Protein AF-A0A9D7QQY2-F1 (afdb_monomer)

Nearest PDB structures (foldseek):
  7m3j-assembly1_B  TM=5.105E-01  e=2.378E+00  Homo sapiens
  5j34-assembly2_D  TM=5.399E-01  e=4.289E+00  Arabidopsis thaliana
  3rof-assembly1_A  TM=6.057E-01  e=7.738E+00  Staphylococcus aureus
  6te0-assembly1_G  TM=3.287E-01  e=1.604E+00  Euglena gracilis

Mean predicted aligned error: 6.89 Å

Foldseek 3Di:
DPDPVVVVVPDDPPVNVVVVVVVVVVLLVVLVVCQCAQPDDDPHGTSVVVSVPPDQPLVVVVVDPAAEEEEEECAAPPDHVVSLVVNVVVCVVVVHDRYDYYYLYCAYPQRWRDPDPVDIDGCPVVVVVVVVVVVVVD

pLDDT: mean 89.85, std 15.91, range [34.0, 98.38]

Solvent-accessible surface area (backbone atoms only — not comparable to full-atom values): 8262 Å² total; per-residue (Å²): 135,82,62,81,76,65,80,60,77,86,57,78,52,71,68,55,57,51,50,52,51,52,49,51,53,51,53,49,51,56,33,62,73,46,37,78,31,82,84,48,73,54,98,92,38,32,16,30,62,57,44,72,66,62,69,64,66,56,78,58,58,73,72,54,84,60,80,42,82,47,74,46,23,57,52,12,84,89,55,56,44,66,67,61,51,52,44,62,51,50,32,55,76,68,70,53,79,48,66,46,79,48,74,41,73,66,4,23,82,77,31,40,26,69,79,51,103,87,42,74,45,76,42,52,69,59,51,53,52,51,50,56,54,49,62,75,75,110

Secondary structure (DSSP, 8-state):
---TTGGGTTS--HHHHHHHHHHHHHHHHHHHHSTT-SS-EETTEEHHHHHHT-S-THHHHTT--S-EEEEEETT-SSS-HHHHHHHHHHHHHTT---EEEEEETTB-TTSEEEEETTEEEE-HHHHHHHHHHHHHH-

Sequence (138 aa):
MTNLKESYKSKTSSDTTIKENEQFISDFKEVMSNPNSVIDFKYGYTFKRWASFAEPAINNLIKLKIPIFQFHGANDESTPVESAYAIPTEFARLKKVNLTFAIYPNSDHLLIERIDDKKEIEHWNEMVSSFFNWVKLN

Structure (mmCIF, N/CA/C/O backbone):
data_AF-A0A9D7QQY2-F1
#
_entry.id   AF-A0A9D7QQY2-F1
#
loop_
_atom_site.group_PDB
_atom_site.id
_atom_site.type_symbol
_atom_site.label_atom_id
_atom_site.label_alt_id
_atom_site.label_comp_id
_atom_site.label_asym_id
_atom_site.label_entity_id
_atom_site.label_seq_id
_atom_site.pdbx_PDB_ins_code
_atom_site.Cartn_x
_atom_site.Cartn_y
_atom_site.Cartn_z
_atom_site.occupancy
_atom_site.B_iso_or_equiv
_atom_site.auth_seq_id
_atom_site.auth_comp_id
_atom_site.auth_asym_id
_atom_site.auth_atom_id
_atom_site.pdbx_PDB_model_num
ATOM 1 N N . MET A 1 1 ? -5.471 40.092 4.158 1.00 38.19 1 MET A N 1
ATOM 2 C CA . MET A 1 1 ? -5.898 38.993 3.267 1.00 38.19 1 MET A CA 1
ATOM 3 C C . MET A 1 1 ? -4.661 38.462 2.574 1.00 38.19 1 MET A C 1
ATOM 5 O O . MET A 1 1 ? -4.229 39.031 1.582 1.00 38.19 1 MET A O 1
ATOM 9 N N . THR A 1 2 ? -4.027 37.457 3.170 1.00 35.50 2 THR A N 1
ATOM 10 C CA . THR A 1 2 ? -2.837 36.822 2.599 1.00 35.50 2 THR A CA 1
ATOM 11 C C . THR A 1 2 ? -3.261 36.055 1.355 1.00 35.50 2 THR A C 1
ATOM 13 O O . THR A 1 2 ? -4.236 35.305 1.382 1.00 35.50 2 THR A O 1
ATOM 16 N N . ASN A 1 3 ? -2.583 36.323 0.245 1.00 36.31 3 ASN A N 1
ATOM 17 C CA . ASN A 1 3 ? -2.901 35.787 -1.066 1.00 36.31 3 ASN A CA 1
ATOM 18 C C . ASN A 1 3 ? -2.734 34.256 -1.020 1.00 36.31 3 ASN A C 1
ATOM 20 O O . ASN A 1 3 ? -1.616 33.757 -0.929 1.00 36.31 3 ASN A O 1
ATOM 24 N N . LEU A 1 4 ? -3.839 33.503 -1.080 1.00 44.47 4 LEU A N 1
ATOM 25 C CA . LEU A 1 4 ? -3.866 32.027 -1.032 1.00 44.47 4 LEU A CA 1
ATOM 26 C C . LEU A 1 4 ? -3.030 31.355 -2.142 1.00 44.47 4 LEU A C 1
ATOM 28 O O . LEU A 1 4 ? -2.827 30.147 -2.113 1.00 44.47 4 LEU A O 1
ATOM 32 N N . LYS A 1 5 ? -2.532 32.124 -3.118 1.00 41.28 5 LYS A N 1
ATOM 33 C CA . LYS A 1 5 ? -1.622 31.656 -4.171 1.00 41.28 5 LYS A CA 1
ATOM 34 C C . LYS A 1 5 ? -0.149 31.607 -3.749 1.00 41.28 5 LYS A C 1
ATOM 36 O O . LYS A 1 5 ? 0.617 30.889 -4.380 1.00 41.28 5 LYS A O 1
ATOM 41 N N . GLU A 1 6 ? 0.261 32.325 -2.703 1.00 36.22 6 GLU A N 1
ATOM 42 C CA . GLU A 1 6 ? 1.670 32.349 -2.275 1.00 36.22 6 GLU A CA 1
ATOM 43 C C . GLU A 1 6 ? 2.038 31.209 -1.317 1.00 36.22 6 GLU A C 1
ATOM 45 O O . GLU A 1 6 ? 3.205 30.831 -1.266 1.00 36.22 6 GLU A O 1
ATOM 50 N N . SER A 1 7 ? 1.071 30.573 -0.640 1.00 34.00 7 SER A N 1
ATOM 51 C CA . SER A 1 7 ? 1.359 29.443 0.264 1.00 34.00 7 SER A CA 1
ATOM 52 C C . SER A 1 7 ? 1.524 28.089 -0.444 1.00 34.00 7 SER A C 1
ATOM 54 O O . SER A 1 7 ? 1.702 27.075 0.220 1.00 34.00 7 SER A O 1
ATOM 56 N N . TYR A 1 8 ? 1.477 28.049 -1.779 1.00 43.44 8 TYR A N 1
ATOM 57 C CA . TYR A 1 8 ? 1.722 26.837 -2.577 1.00 43.44 8 TYR A CA 1
ATOM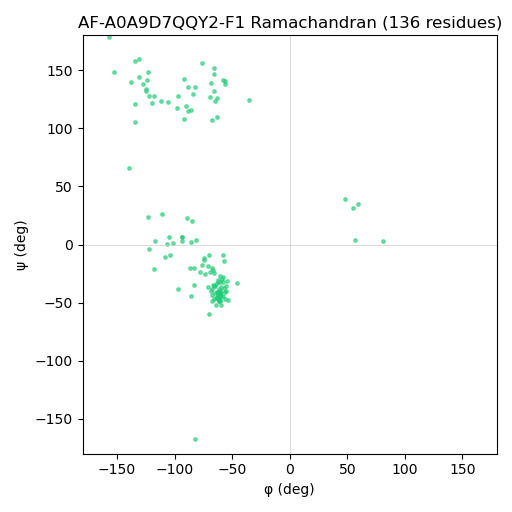 58 C C . TYR A 1 8 ? 3.181 26.701 -3.046 1.00 43.44 8 TYR A C 1
ATOM 60 O O . TYR A 1 8 ? 3.507 25.793 -3.807 1.00 43.44 8 TYR A O 1
ATOM 68 N N . LYS A 1 9 ? 4.075 27.589 -2.595 1.00 36.09 9 LYS A N 1
ATOM 69 C CA . LYS A 1 9 ? 5.473 27.669 -3.045 1.00 36.09 9 LYS A CA 1
ATOM 70 C C . LYS A 1 9 ? 6.463 26.730 -2.334 1.00 36.09 9 LYS A C 1
ATOM 72 O O . LYS A 1 9 ? 7.662 26.963 -2.428 1.00 36.09 9 LYS A O 1
ATOM 77 N N . SER A 1 10 ? 6.000 25.656 -1.689 1.00 46.31 10 SER A N 1
ATOM 78 C CA . SER A 1 10 ? 6.875 24.550 -1.241 1.00 46.31 10 SER A CA 1
ATOM 79 C C . SER A 1 10 ? 6.466 23.179 -1.794 1.00 46.31 10 SER A C 1
ATOM 81 O O . SER A 1 10 ? 6.781 22.150 -1.206 1.00 46.31 10 SER A O 1
ATOM 83 N N . LYS A 1 11 ? 5.752 23.151 -2.922 1.00 49.44 11 LYS A N 1
ATOM 84 C CA . LYS A 1 11 ? 5.455 21.926 -3.667 1.00 49.44 11 LYS A CA 1
ATOM 85 C C . LYS A 1 11 ? 6.464 21.788 -4.798 1.00 49.44 11 LYS A C 1
ATOM 87 O O . LYS A 1 11 ? 6.612 22.718 -5.592 1.00 49.44 11 LYS A O 1
ATOM 92 N N . THR A 1 12 ? 7.124 20.639 -4.894 1.00 54.31 12 THR A N 1
ATOM 93 C CA . THR A 1 12 ? 7.646 20.102 -6.159 1.00 54.31 12 THR A CA 1
ATOM 94 C C . THR A 1 12 ? 6.656 20.480 -7.264 1.00 54.31 12 THR A C 1
ATOM 96 O O . THR A 1 12 ? 5.451 20.268 -7.097 1.00 54.31 12 THR A O 1
ATOM 99 N N . SER A 1 13 ? 7.102 21.165 -8.326 1.00 66.00 13 SER A N 1
ATOM 100 C CA . SER A 1 13 ? 6.154 21.590 -9.361 1.00 66.00 13 SER A CA 1
ATOM 101 C C . SER A 1 13 ? 5.451 20.345 -9.901 1.00 66.00 13 SER A C 1
ATOM 103 O O . SER A 1 13 ? 6.075 19.291 -10.024 1.00 66.00 13 SER A O 1
ATOM 105 N N . SER A 1 14 ? 4.154 20.445 -10.197 1.00 71.25 14 SER A N 1
ATOM 106 C CA . SER A 1 14 ? 3.359 19.336 -10.749 1.00 71.25 14 SER A CA 1
ATOM 107 C C . SER A 1 14 ? 4.072 18.611 -11.894 1.00 71.25 14 SER A C 1
ATOM 109 O O . SER A 1 14 ? 3.959 17.398 -12.032 1.00 71.25 14 SER A O 1
ATOM 111 N N . ASP A 1 15 ? 4.855 19.353 -12.674 1.00 80.62 15 ASP A N 1
ATOM 112 C CA . ASP A 1 15 ? 5.626 18.848 -13.804 1.00 80.62 15 ASP A CA 1
ATOM 113 C C . ASP A 1 15 ? 6.755 17.897 -13.384 1.00 80.62 15 ASP A C 1
ATOM 115 O O . ASP A 1 15 ? 7.047 16.946 -14.107 1.00 80.62 15 ASP A O 1
ATOM 119 N N . THR A 1 16 ? 7.393 18.126 -12.233 1.00 81.06 16 THR A N 1
ATOM 120 C CA . THR A 1 16 ? 8.413 17.221 -11.688 1.00 81.06 16 THR A CA 1
ATOM 121 C C . THR A 1 16 ? 7.779 15.902 -11.261 1.00 81.06 16 THR A C 1
ATOM 123 O O . THR A 1 16 ? 8.221 14.850 -11.710 1.00 81.06 16 THR A O 1
ATOM 126 N N . THR A 1 17 ? 6.679 15.955 -10.506 1.00 78.69 17 THR A N 1
ATOM 127 C CA . THR A 1 17 ? 5.954 14.754 -10.064 1.00 78.69 17 THR A CA 1
ATOM 128 C C . THR A 1 17 ? 5.408 13.940 -11.239 1.00 78.69 17 THR A C 1
ATOM 13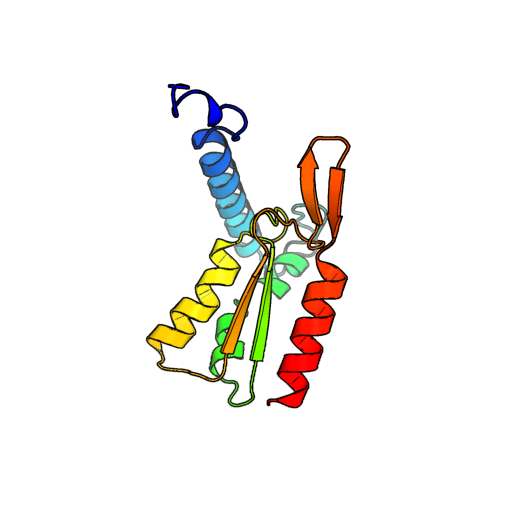0 O O . THR A 1 17 ? 5.444 12.712 -11.219 1.00 78.69 17 THR A O 1
ATOM 133 N N . ILE A 1 18 ? 4.920 14.598 -12.297 1.00 85.31 18 ILE A N 1
ATOM 134 C CA . ILE A 1 18 ? 4.488 13.907 -13.522 1.00 85.31 18 ILE A CA 1
ATOM 135 C C . ILE A 1 18 ? 5.668 13.164 -14.157 1.00 85.31 18 ILE A C 1
ATOM 137 O O . ILE A 1 18 ? 5.551 11.974 -14.438 1.00 85.31 18 ILE A O 1
ATOM 141 N N . LYS A 1 19 ? 6.816 13.830 -14.328 1.00 89.12 19 LYS A N 1
ATOM 142 C CA . LYS A 1 19 ? 8.010 13.218 -14.930 1.00 89.12 19 LYS A CA 1
ATOM 143 C C . LYS A 1 19 ? 8.550 12.046 -14.117 1.00 89.12 19 LYS A C 1
ATOM 145 O O . LYS A 1 19 ? 8.941 11.040 -14.698 1.00 89.12 19 LYS A O 1
ATOM 150 N N . GLU A 1 20 ? 8.570 12.163 -12.793 1.00 85.06 20 GLU A N 1
ATOM 151 C CA . GLU A 1 20 ? 8.997 11.083 -11.895 1.00 85.06 20 GLU A CA 1
ATOM 152 C C . GLU A 1 20 ? 8.101 9.851 -12.055 1.00 85.06 20 GLU A C 1
ATOM 154 O O . GLU A 1 20 ? 8.600 8.739 -12.233 1.00 85.06 20 GLU A O 1
ATOM 159 N N . ASN A 1 21 ? 6.781 10.050 -12.098 1.00 84.50 21 ASN A N 1
ATOM 160 C CA . ASN A 1 21 ? 5.827 8.968 -12.332 1.00 84.50 21 ASN A CA 1
ATOM 161 C C . ASN A 1 21 ? 5.967 8.347 -13.732 1.00 84.50 21 ASN A C 1
ATOM 163 O O . ASN A 1 21 ? 5.929 7.125 -13.875 1.00 84.50 21 ASN A O 1
ATOM 167 N N . GLU A 1 22 ? 6.156 9.159 -14.774 1.00 91.56 22 GLU A N 1
ATOM 168 C CA . GLU A 1 22 ? 6.400 8.667 -16.136 1.00 91.56 22 GLU A CA 1
ATOM 169 C C . GLU A 1 22 ? 7.686 7.835 -16.218 1.00 91.56 22 GLU A C 1
ATOM 171 O O . GLU A 1 22 ? 7.690 6.759 -16.828 1.00 91.56 22 GLU A O 1
ATOM 176 N N . GLN A 1 23 ? 8.757 8.291 -15.559 1.00 92.06 23 GLN A N 1
ATOM 177 C CA . GLN A 1 23 ? 10.017 7.560 -15.478 1.00 92.06 23 GLN A CA 1
ATOM 178 C C . GLN A 1 23 ? 9.839 6.237 -14.732 1.00 92.06 23 GLN A C 1
ATOM 180 O O . GLN A 1 23 ? 10.267 5.202 -15.238 1.00 92.06 23 GLN A O 1
ATOM 185 N N . PHE A 1 24 ? 9.151 6.239 -13.588 1.00 89.75 24 PHE A N 1
ATOM 186 C CA . PHE A 1 24 ? 8.849 5.019 -12.841 1.00 89.75 24 PHE A CA 1
ATOM 187 C C . PHE A 1 24 ? 8.069 4.007 -13.693 1.00 89.75 24 PHE A C 1
ATOM 189 O O . PHE A 1 24 ? 8.413 2.826 -13.735 1.00 89.75 24 PHE A O 1
ATOM 196 N N . ILE A 1 25 ? 7.052 4.456 -14.436 1.00 92.75 25 ILE A N 1
ATOM 197 C CA . ILE A 1 25 ? 6.278 3.589 -15.336 1.00 92.75 25 ILE A CA 1
ATOM 198 C C . ILE A 1 25 ? 7.166 3.021 -16.451 1.00 92.75 25 ILE A C 1
ATOM 200 O O . ILE A 1 25 ? 7.033 1.848 -16.804 1.00 92.75 25 ILE A O 1
ATOM 204 N N . SER A 1 26 ? 8.061 3.830 -17.021 1.00 96.75 26 SER A N 1
ATOM 205 C CA . SER A 1 26 ? 9.019 3.371 -18.033 1.00 96.75 26 SER A CA 1
ATOM 206 C C . SER A 1 26 ? 9.972 2.315 -17.469 1.00 96.75 26 SER A C 1
ATOM 208 O O . SER A 1 26 ? 10.160 1.258 -18.068 1.00 96.75 26 SER A O 1
ATOM 210 N N . ASP A 1 27 ? 10.517 2.572 -16.287 1.00 95.56 27 ASP A N 1
ATOM 211 C CA . ASP A 1 27 ? 11.425 1.683 -15.569 1.00 95.56 27 ASP A CA 1
ATOM 212 C C . ASP A 1 27 ? 10.755 0.354 -15.214 1.00 95.56 27 ASP A C 1
ATOM 214 O O . ASP A 1 27 ? 11.335 -0.720 -15.375 1.00 95.56 27 ASP A O 1
ATOM 218 N N . PHE A 1 28 ? 9.497 0.406 -14.787 1.00 95.00 28 PHE A N 1
ATOM 219 C CA . PHE A 1 28 ? 8.724 -0.791 -14.505 1.00 95.00 28 PHE A CA 1
ATOM 220 C C . PHE A 1 28 ? 8.413 -1.587 -15.781 1.00 95.00 28 PHE A C 1
ATOM 222 O O . PHE A 1 28 ? 8.509 -2.813 -15.774 1.00 95.00 28 PHE A O 1
ATOM 229 N N . LYS A 1 29 ? 8.112 -0.928 -16.910 1.00 97.31 29 LYS A N 1
ATOM 230 C CA . LYS A 1 29 ? 7.961 -1.611 -18.211 1.00 97.31 29 LYS A CA 1
ATOM 231 C C . LYS A 1 29 ? 9.241 -2.328 -18.631 1.00 97.31 29 LYS A C 1
ATOM 233 O O . LYS A 1 29 ? 9.163 -3.444 -19.140 1.00 97.31 29 LYS A O 1
ATOM 238 N N . GLU A 1 30 ? 10.398 -1.710 -18.406 1.00 98.06 30 GLU A N 1
ATOM 239 C CA . GLU A 1 30 ? 11.705 -2.318 -18.661 1.00 98.06 30 GLU A CA 1
ATOM 240 C C . GLU A 1 30 ? 11.882 -3.594 -17.827 1.00 98.06 30 GLU A C 1
ATOM 242 O O . GLU A 1 30 ? 12.110 -4.665 -18.392 1.00 98.06 30 GLU A O 1
ATOM 247 N N . VAL A 1 31 ? 11.657 -3.517 -16.511 1.00 98.06 31 VAL A N 1
ATOM 248 C CA . VAL A 1 31 ? 11.689 -4.680 -15.606 1.00 98.06 31 VAL A CA 1
ATOM 249 C C . VAL A 1 31 ? 10.767 -5.798 -16.097 1.00 98.06 31 VAL A C 1
ATOM 251 O O . VAL A 1 31 ? 11.169 -6.960 -16.187 1.00 98.06 31 VAL A O 1
ATOM 254 N N . MET A 1 32 ? 9.528 -5.451 -16.447 1.00 97.69 32 MET A N 1
ATOM 255 C CA . MET A 1 32 ? 8.511 -6.416 -16.865 1.00 97.69 32 MET A CA 1
ATOM 256 C C . MET A 1 32 ? 8.732 -6.970 -18.277 1.00 97.69 32 MET A C 1
ATOM 258 O O . MET A 1 32 ? 8.099 -7.963 -18.633 1.00 97.69 32 MET A O 1
ATOM 262 N N . SER A 1 33 ? 9.635 -6.387 -19.072 1.00 97.94 33 SER A N 1
ATOM 263 C CA . SER A 1 33 ? 10.027 -6.933 -20.378 1.00 97.94 33 SER A CA 1
ATOM 264 C C . SER A 1 33 ? 10.914 -8.178 -20.256 1.00 97.94 33 SER A C 1
ATOM 266 O O . SER A 1 33 ? 10.891 -9.038 -21.137 1.00 97.94 33 SER A O 1
ATOM 268 N N . ASN A 1 34 ? 11.643 -8.315 -19.140 1.00 97.75 34 ASN A N 1
ATOM 269 C CA . ASN A 1 34 ? 12.443 -9.496 -18.816 1.00 97.75 34 ASN A CA 1
ATOM 270 C C . ASN A 1 34 ? 12.324 -9.865 -17.319 1.00 97.75 34 ASN A C 1
ATOM 272 O O . ASN A 1 34 ? 13.304 -9.815 -16.567 1.00 97.75 34 ASN A O 1
ATOM 276 N N . PRO A 1 35 ? 11.127 -10.276 -16.859 1.00 97.62 35 PRO A N 1
ATOM 277 C CA . PRO A 1 35 ? 10.790 -10.368 -15.438 1.00 97.62 35 PRO A CA 1
ATOM 278 C C . PRO A 1 35 ? 11.517 -11.498 -14.702 1.00 97.62 35 PRO A C 1
ATOM 280 O O . PRO A 1 35 ? 11.441 -11.585 -13.486 1.00 97.62 35 PRO A O 1
ATOM 283 N N . ASN A 1 36 ? 12.212 -12.387 -15.413 1.00 98.25 36 ASN A N 1
ATOM 284 C CA . ASN A 1 36 ? 12.977 -13.478 -14.810 1.00 98.25 36 ASN A CA 1
ATOM 285 C C . ASN A 1 36 ? 14.484 -13.190 -14.749 1.00 98.25 36 ASN A C 1
ATOM 287 O O . ASN A 1 36 ? 15.236 -14.046 -14.275 1.00 98.25 36 ASN A O 1
ATOM 291 N N . SER A 1 37 ? 14.936 -12.015 -15.207 1.00 98.19 37 SER A N 1
ATOM 292 C CA . SER A 1 37 ? 16.363 -11.703 -15.254 1.00 98.19 37 SER A CA 1
ATOM 293 C C . SER A 1 37 ? 16.986 -11.603 -13.869 1.00 98.19 37 SER A C 1
ATOM 295 O O . SER A 1 37 ? 16.484 -10.919 -12.974 1.00 98.19 37 SER A O 1
ATOM 297 N N . VAL A 1 38 ? 18.125 -12.273 -13.716 1.00 97.81 38 VAL A N 1
ATOM 298 C CA . VAL A 1 38 ? 18.982 -12.220 -12.524 1.00 97.81 38 VAL A CA 1
ATOM 299 C C . VAL A 1 38 ? 20.263 -11.415 -12.761 1.00 97.81 38 VAL A C 1
ATOM 301 O O . VAL A 1 38 ? 21.081 -11.313 -11.852 1.00 97.81 38 VAL A O 1
ATOM 304 N N . ILE A 1 39 ? 20.435 -10.867 -13.968 1.00 97.81 39 ILE A N 1
ATOM 305 C CA . ILE A 1 39 ? 21.613 -10.088 -14.381 1.00 97.81 39 ILE A CA 1
ATOM 306 C C . ILE A 1 39 ? 21.276 -8.640 -14.743 1.00 97.81 39 ILE A C 1
ATOM 308 O O . ILE A 1 39 ? 22.167 -7.800 -14.693 1.00 97.81 39 ILE A O 1
ATOM 312 N N . ASP A 1 40 ? 20.015 -8.343 -15.072 1.00 98.06 40 ASP A N 1
ATOM 313 C CA . ASP A 1 40 ? 19.544 -6.981 -15.329 1.00 98.06 40 ASP A CA 1
ATOM 314 C C . ASP A 1 40 ? 19.086 -6.337 -14.018 1.00 98.06 40 ASP A C 1
ATOM 316 O O . ASP A 1 40 ? 18.385 -6.975 -13.223 1.00 98.06 40 ASP A O 1
ATOM 320 N N . PHE A 1 41 ? 19.476 -5.080 -13.787 1.00 97.62 41 PHE A N 1
ATOM 321 C CA . PHE A 1 41 ? 19.257 -4.373 -12.524 1.00 97.62 41 PHE A CA 1
ATOM 322 C C . PHE A 1 41 ? 18.493 -3.067 -12.712 1.00 97.62 41 PHE A C 1
ATOM 324 O O . PHE A 1 41 ? 18.762 -2.290 -13.624 1.00 97.62 41 PHE A O 1
ATOM 331 N N . LYS A 1 42 ? 17.601 -2.781 -11.763 1.00 96.31 42 LYS A N 1
ATOM 332 C CA . LYS A 1 42 ? 16.977 -1.472 -11.574 1.00 96.31 42 LYS A CA 1
ATOM 333 C C . LYS A 1 42 ? 16.935 -1.148 -10.088 1.00 96.31 42 LYS A C 1
ATOM 335 O O . LYS A 1 42 ? 16.704 -2.046 -9.279 1.00 96.31 42 LYS A O 1
ATOM 340 N N . TYR A 1 43 ? 17.197 0.102 -9.712 1.00 92.75 43 TYR A N 1
ATOM 341 C CA . TYR A 1 43 ? 17.170 0.549 -8.309 1.00 92.75 43 TYR A CA 1
ATOM 342 C C . TYR A 1 43 ? 17.939 -0.379 -7.341 1.00 92.75 43 TYR A C 1
ATOM 344 O O . TYR A 1 43 ? 17.483 -0.670 -6.239 1.00 92.75 43 TYR A O 1
ATOM 352 N N . GLY A 1 44 ? 19.093 -0.899 -7.778 1.00 95.62 44 GLY A N 1
ATOM 353 C CA . GLY A 1 44 ? 19.963 -1.761 -6.966 1.00 95.62 44 GLY A CA 1
ATOM 354 C C . GLY A 1 44 ? 19.558 -3.238 -6.875 1.00 95.62 44 GLY A C 1
ATOM 355 O O . GLY A 1 44 ? 20.235 -4.001 -6.192 1.00 95.62 44 GLY A O 1
ATOM 356 N N . TYR A 1 45 ? 18.505 -3.675 -7.572 1.00 96.75 45 TYR A N 1
ATOM 357 C CA . TYR A 1 45 ? 18.032 -5.060 -7.520 1.00 96.75 45 TYR A CA 1
ATOM 358 C C . TYR A 1 45 ? 17.719 -5.644 -8.892 1.00 96.75 45 TYR A C 1
ATOM 360 O O . TYR A 1 45 ? 17.454 -4.916 -9.847 1.00 96.75 45 TYR A O 1
ATOM 368 N N . THR A 1 46 ? 17.730 -6.975 -8.976 1.00 98.06 46 THR A N 1
ATOM 369 C CA . THR A 1 46 ? 17.457 -7.693 -10.221 1.00 98.06 46 THR A CA 1
ATOM 370 C C . THR A 1 46 ? 16.016 -7.505 -10.684 1.00 98.06 46 THR A C 1
ATOM 372 O O . THR A 1 46 ? 15.107 -7.354 -9.860 1.00 98.06 46 THR A O 1
ATOM 375 N N . PHE A 1 47 ? 15.773 -7.590 -11.994 1.00 98.19 47 PHE A N 1
ATOM 376 C CA . PHE A 1 47 ? 14.407 -7.544 -12.530 1.00 98.19 47 PHE A CA 1
ATOM 377 C C . PHE A 1 47 ? 13.533 -8.646 -11.928 1.00 98.19 47 PHE A C 1
ATOM 379 O O . PHE A 1 47 ? 12.388 -8.382 -11.569 1.00 98.19 47 PHE A O 1
ATOM 386 N N . LYS A 1 48 ? 14.095 -9.843 -11.700 1.00 98.31 48 LYS A N 1
ATOM 387 C CA . LYS A 1 48 ? 13.404 -10.937 -11.005 1.00 98.31 48 LYS A CA 1
ATOM 388 C C . LYS A 1 48 ? 12.877 -10.543 -9.632 1.00 98.31 48 LYS A C 1
ATOM 390 O O . LYS A 1 48 ? 11.767 -10.937 -9.283 1.00 98.31 48 LYS A O 1
ATOM 395 N N . ARG A 1 49 ? 13.636 -9.767 -8.851 1.00 97.06 49 ARG A N 1
ATOM 396 C CA . ARG A 1 49 ? 13.167 -9.301 -7.540 1.00 97.06 49 ARG A CA 1
ATOM 397 C C . ARG A 1 49 ? 11.950 -8.395 -7.701 1.00 97.06 49 ARG A C 1
ATOM 399 O O . ARG A 1 49 ? 10.925 -8.663 -7.086 1.00 97.06 49 ARG A O 1
ATOM 406 N N . TRP A 1 50 ? 12.037 -7.377 -8.551 1.00 95.81 50 TRP A N 1
ATOM 407 C CA . TRP A 1 50 ? 10.933 -6.439 -8.764 1.00 95.81 50 TRP A CA 1
ATOM 408 C C . TRP A 1 50 ? 9.686 -7.107 -9.338 1.00 95.81 50 TRP A C 1
ATOM 410 O O . TRP A 1 50 ? 8.597 -6.938 -8.797 1.00 95.81 50 TRP A O 1
ATOM 420 N N . ALA A 1 51 ? 9.847 -7.936 -10.368 1.00 97.12 51 ALA A N 1
ATOM 421 C CA . ALA A 1 51 ? 8.738 -8.660 -10.972 1.00 97.12 51 ALA A CA 1
ATOM 422 C C . ALA A 1 51 ? 8.061 -9.629 -9.989 1.00 97.12 51 ALA A C 1
ATOM 424 O O . ALA A 1 51 ? 6.850 -9.819 -10.055 1.00 97.12 51 ALA A O 1
ATOM 425 N N . SER A 1 52 ? 8.806 -10.210 -9.039 1.00 95.81 52 SER A N 1
ATOM 426 C CA . SER A 1 52 ? 8.226 -11.117 -8.038 1.00 95.81 52 SER A CA 1
ATOM 427 C C . SER A 1 52 ? 7.280 -10.430 -7.044 1.00 95.81 52 SER A C 1
ATOM 429 O O . SER A 1 52 ? 6.435 -11.101 -6.457 1.00 95.81 52 SER A O 1
ATOM 431 N N . PHE A 1 53 ? 7.375 -9.105 -6.896 1.00 91.38 53 PHE A N 1
ATOM 432 C CA . PHE A 1 53 ? 6.489 -8.290 -6.056 1.00 91.38 53 PHE A CA 1
ATOM 433 C C . PHE A 1 53 ? 5.475 -7.471 -6.869 1.00 91.38 53 PHE A C 1
ATOM 435 O O . PHE A 1 53 ? 4.749 -6.660 -6.305 1.00 91.38 53 PHE A O 1
ATOM 442 N N . ALA A 1 54 ? 5.414 -7.670 -8.189 1.00 92.06 54 ALA A N 1
ATOM 443 C CA . ALA A 1 54 ? 4.567 -6.890 -9.089 1.00 92.06 54 ALA A CA 1
ATOM 444 C C . ALA A 1 54 ? 3.071 -7.235 -9.000 1.00 92.06 54 ALA A C 1
ATOM 446 O O . ALA A 1 54 ? 2.248 -6.507 -9.555 1.00 92.06 54 ALA A O 1
ATOM 447 N N . GLU A 1 55 ? 2.700 -8.350 -8.361 1.00 91.50 55 GLU A N 1
ATOM 448 C CA . GLU A 1 55 ? 1.292 -8.718 -8.214 1.00 91.50 55 GLU A CA 1
ATOM 449 C C . GLU A 1 55 ? 0.560 -7.681 -7.341 1.00 91.50 55 GLU A C 1
ATOM 451 O O . GLU A 1 55 ? 0.928 -7.482 -6.180 1.00 91.50 55 GLU A O 1
ATOM 456 N N . PRO A 1 56 ? -0.517 -7.050 -7.842 1.00 91.00 56 PRO A N 1
ATOM 457 C CA . PRO A 1 56 ? -1.292 -6.114 -7.042 1.00 91.00 56 PRO A CA 1
ATOM 458 C C . PRO A 1 56 ? -1.934 -6.805 -5.834 1.00 91.00 56 PRO A C 1
ATOM 460 O O . PRO A 1 56 ? -2.710 -7.754 -5.988 1.00 91.00 56 PRO A O 1
ATOM 463 N N . ALA A 1 57 ? -1.701 -6.270 -4.631 1.00 90.69 57 ALA A N 1
ATOM 464 C CA . ALA A 1 57 ? -2.249 -6.818 -3.384 1.00 90.69 57 ALA A CA 1
ATOM 465 C C . ALA A 1 57 ? -3.783 -6.967 -3.411 1.00 90.69 57 ALA A C 1
ATOM 467 O O . ALA A 1 57 ? -4.341 -7.898 -2.820 1.00 90.69 57 ALA A O 1
ATOM 468 N N . ILE A 1 58 ? -4.473 -6.085 -4.145 1.00 94.56 58 ILE A N 1
ATOM 469 C CA . ILE A 1 58 ? -5.933 -6.073 -4.250 1.00 94.56 58 ILE A CA 1
ATOM 470 C C . ILE A 1 58 ? -6.514 -7.411 -4.723 1.00 94.56 58 ILE A C 1
ATOM 472 O O . ILE A 1 58 ? -7.536 -7.843 -4.191 1.00 94.56 58 ILE A O 1
ATOM 476 N N . ASN A 1 59 ? -5.830 -8.122 -5.627 1.00 94.38 59 ASN A N 1
ATOM 477 C CA . ASN A 1 59 ? -6.285 -9.411 -6.158 1.00 94.38 59 ASN A CA 1
ATOM 478 C C . ASN A 1 59 ? -6.488 -10.460 -5.061 1.00 94.38 59 ASN A C 1
ATOM 480 O O . ASN A 1 59 ? -7.333 -11.348 -5.190 1.00 94.38 59 ASN A O 1
ATOM 484 N N . ASN A 1 60 ? -5.718 -10.365 -3.978 1.00 94.94 60 ASN A N 1
ATOM 485 C CA . ASN A 1 60 ? -5.789 -11.291 -2.857 1.00 94.94 60 ASN A CA 1
ATOM 486 C C . ASN A 1 60 ? -6.668 -10.741 -1.730 1.00 94.94 60 ASN A C 1
ATOM 488 O O . ASN A 1 60 ? -7.483 -11.487 -1.185 1.00 94.94 60 ASN A O 1
ATOM 492 N N . LEU A 1 61 ? -6.613 -9.433 -1.460 1.00 96.69 61 LEU A N 1
ATOM 493 C CA . LEU A 1 61 ? -7.442 -8.788 -0.435 1.00 96.69 61 LEU A CA 1
ATOM 494 C C . LEU A 1 61 ? -8.949 -8.953 -0.694 1.00 96.69 61 LEU A C 1
ATOM 496 O O . LEU A 1 61 ? -9.702 -9.257 0.231 1.00 96.69 61 LEU A O 1
ATOM 500 N N . ILE A 1 62 ? -9.413 -8.846 -1.946 1.00 96.62 62 ILE A N 1
ATOM 501 C CA . ILE A 1 62 ? -10.851 -8.979 -2.264 1.00 96.62 62 ILE A CA 1
ATOM 502 C C . ILE A 1 62 ? -11.408 -10.390 -2.027 1.00 96.62 62 ILE A C 1
ATOM 504 O O . ILE A 1 62 ? -12.619 -10.554 -1.844 1.00 96.62 62 ILE A O 1
ATOM 508 N N . LYS A 1 63 ? -10.548 -11.415 -2.007 1.00 97.44 63 LYS A N 1
ATOM 509 C CA . LYS A 1 63 ? -10.943 -12.812 -1.759 1.00 97.44 63 LYS A CA 1
ATOM 510 C C . LYS A 1 63 ? -11.182 -13.076 -0.273 1.00 97.44 63 LYS A C 1
ATOM 512 O O . LYS A 1 63 ? -11.930 -13.991 0.074 1.00 97.44 63 LYS A O 1
ATOM 517 N N . LEU A 1 64 ? -10.581 -12.272 0.604 1.00 97.88 64 LEU A N 1
ATOM 518 C CA . LEU A 1 64 ? -10.716 -12.421 2.045 1.00 97.88 64 LEU A CA 1
ATOM 519 C C . LEU A 1 64 ? -12.139 -12.077 2.502 1.00 97.88 64 LEU A C 1
ATOM 521 O O . LEU A 1 64 ? -12.776 -11.127 2.028 1.00 97.88 64 LEU A O 1
ATOM 525 N N . LYS A 1 65 ? -12.635 -12.889 3.436 1.00 97.12 65 LYS A N 1
ATOM 526 C CA . LYS A 1 65 ? -13.918 -12.699 4.130 1.00 97.12 65 LYS A CA 1
ATOM 527 C C . LYS A 1 65 ? -13.739 -12.280 5.592 1.00 97.12 65 LYS A C 1
ATOM 529 O O . LYS A 1 65 ? -14.717 -11.910 6.228 1.00 97.12 65 LYS A O 1
ATOM 534 N N . ILE A 1 66 ? -12.510 -12.352 6.102 1.00 97.62 66 ILE A N 1
ATOM 535 C CA . ILE A 1 66 ? -12.146 -11.878 7.438 1.00 97.62 66 ILE A CA 1
ATOM 536 C C . ILE A 1 66 ? -12.053 -10.346 7.459 1.00 97.62 66 ILE A C 1
ATOM 538 O O . ILE A 1 66 ? -11.818 -9.752 6.401 1.00 97.62 66 ILE A O 1
ATOM 542 N N . PRO A 1 67 ? -12.220 -9.703 8.622 1.00 98.38 67 PRO A N 1
ATOM 543 C CA . PRO A 1 67 ? -11.943 -8.280 8.786 1.00 98.38 67 PRO A CA 1
ATOM 544 C C . PRO A 1 67 ? -10.496 -7.928 8.396 1.00 98.38 67 PRO A C 1
ATOM 546 O O . PRO A 1 67 ? -9.569 -8.688 8.674 1.00 98.38 67 PRO A O 1
ATOM 549 N N . ILE A 1 68 ? -10.305 -6.781 7.740 1.00 98.31 68 ILE A N 1
ATOM 550 C CA . ILE A 1 68 ? -9.004 -6.247 7.314 1.00 98.31 68 ILE A CA 1
ATOM 551 C C . ILE A 1 68 ? -8.838 -4.835 7.875 1.00 98.31 68 ILE A C 1
ATOM 553 O O . ILE A 1 68 ? -9.734 -4.006 7.724 1.00 98.31 68 ILE A O 1
ATOM 557 N N . PHE A 1 69 ? -7.672 -4.553 8.452 1.00 98.12 69 PHE A N 1
ATOM 558 C CA . PHE A 1 69 ? -7.244 -3.209 8.830 1.00 98.12 69 PHE A CA 1
ATOM 559 C C . PHE A 1 69 ? -6.069 -2.786 7.946 1.00 98.12 69 PHE A C 1
ATOM 561 O O . PHE A 1 69 ? -5.053 -3.478 7.898 1.00 98.12 69 PHE A O 1
ATOM 568 N N . GLN A 1 70 ? -6.208 -1.665 7.246 1.00 97.12 70 GLN A N 1
ATOM 569 C CA . GLN A 1 70 ? -5.161 -1.071 6.420 1.00 97.12 70 GLN A CA 1
ATOM 570 C C . GLN A 1 70 ? -4.976 0.394 6.813 1.00 97.12 70 GLN A C 1
ATOM 572 O O . GLN A 1 70 ? -5.951 1.124 6.979 1.00 97.12 70 GLN A O 1
ATOM 577 N N . PHE A 1 71 ? -3.726 0.837 6.897 1.00 97.06 71 PHE A N 1
ATOM 578 C CA . PHE A 1 71 ? -3.374 2.242 7.059 1.00 97.06 71 PHE A CA 1
ATOM 579 C C . PHE A 1 71 ? -2.296 2.645 6.048 1.00 97.06 71 PHE A C 1
ATOM 581 O O . PHE A 1 71 ? -1.608 1.774 5.516 1.00 97.06 71 PHE A O 1
ATOM 588 N N . HIS A 1 72 ? -2.159 3.944 5.780 1.00 97.69 72 HIS A N 1
ATOM 589 C CA . HIS A 1 72 ? -1.113 4.479 4.900 1.00 97.69 72 HIS A CA 1
ATOM 590 C C . HIS A 1 72 ? -0.740 5.921 5.274 1.00 97.69 72 HIS A C 1
ATOM 592 O O . HIS A 1 72 ? -1.601 6.673 5.736 1.00 97.69 72 HIS A O 1
ATOM 598 N N . GLY A 1 73 ? 0.517 6.316 5.059 1.00 97.25 73 GLY A N 1
ATOM 599 C CA . GLY A 1 73 ? 0.967 7.708 5.180 1.00 97.25 73 GLY A CA 1
ATOM 600 C C . GLY A 1 73 ? 0.702 8.488 3.891 1.00 97.25 73 GLY A C 1
ATOM 601 O O . GLY A 1 73 ? 1.045 8.030 2.805 1.00 97.25 73 GLY A O 1
ATOM 602 N N . ALA A 1 74 ? 0.068 9.659 3.970 1.00 95.19 74 ALA A N 1
ATOM 603 C CA . ALA A 1 74 ? -0.327 10.417 2.777 1.00 95.19 74 ALA A CA 1
ATOM 604 C C . ALA A 1 74 ? 0.859 10.933 1.938 1.00 95.19 74 ALA A C 1
ATOM 606 O O . ALA A 1 74 ? 0.692 11.157 0.741 1.00 95.19 74 ALA A O 1
ATOM 607 N N . ASN A 1 75 ? 2.030 11.101 2.557 1.00 93.69 75 ASN A N 1
ATOM 608 C CA . ASN A 1 75 ? 3.267 11.576 1.936 1.00 93.69 75 ASN A CA 1
ATOM 609 C C . ASN A 1 75 ? 4.328 10.461 1.855 1.00 93.69 75 ASN A C 1
ATOM 611 O O . ASN A 1 75 ? 5.526 10.733 1.883 1.00 93.69 75 ASN A O 1
ATOM 615 N N . ASP A 1 76 ? 3.912 9.195 1.806 1.00 93.06 76 ASP A N 1
ATOM 616 C CA . ASP A 1 76 ? 4.828 8.070 1.625 1.00 93.06 76 ASP A CA 1
ATOM 617 C C . ASP A 1 76 ? 5.461 8.096 0.218 1.00 93.06 76 ASP A C 1
ATOM 619 O O . ASP A 1 76 ? 4.816 7.793 -0.786 1.00 93.06 76 ASP A O 1
ATOM 623 N N . GLU A 1 77 ? 6.746 8.451 0.151 1.00 87.62 77 GLU A N 1
ATOM 624 C CA . GLU A 1 77 ? 7.529 8.475 -1.093 1.00 87.62 77 GLU A CA 1
ATOM 625 C C . GLU A 1 77 ? 7.954 7.074 -1.569 1.00 87.62 77 GLU A C 1
ATOM 627 O O . GLU A 1 77 ? 8.317 6.896 -2.730 1.00 87.62 77 GLU A O 1
ATOM 632 N N . SER A 1 78 ? 7.915 6.065 -0.692 1.00 86.88 78 SER A N 1
ATOM 633 C CA . SER A 1 78 ? 8.252 4.678 -1.043 1.00 86.88 78 SER A CA 1
ATOM 634 C C . SER A 1 78 ? 7.071 3.955 -1.683 1.00 86.88 78 SER A C 1
ATOM 636 O O . SER A 1 78 ? 7.257 3.110 -2.558 1.00 86.88 78 SER A O 1
ATOM 638 N N . THR A 1 79 ? 5.854 4.267 -1.235 1.00 88.12 79 THR A N 1
ATOM 639 C CA . THR A 1 79 ? 4.610 3.693 -1.752 1.00 88.12 79 THR A CA 1
ATOM 640 C C . THR A 1 79 ? 3.581 4.806 -1.974 1.00 88.12 79 THR A C 1
ATOM 642 O O . THR A 1 79 ? 2.979 5.271 -1.005 1.00 88.12 79 THR A O 1
ATOM 645 N N . PRO A 1 80 ? 3.317 5.207 -3.233 1.00 87.75 80 PRO A N 1
ATOM 646 C CA . PRO A 1 80 ? 2.398 6.301 -3.534 1.00 87.75 80 PRO A CA 1
ATOM 647 C C . PRO A 1 80 ? 1.000 6.080 -2.951 1.00 87.75 80 PRO A C 1
ATOM 649 O O . PRO A 1 80 ? 0.442 4.978 -3.035 1.00 87.75 80 PRO A O 1
ATOM 652 N N . VAL A 1 81 ? 0.406 7.138 -2.397 1.00 92.25 81 VAL A N 1
ATOM 653 C CA . VAL A 1 81 ? -0.892 7.090 -1.705 1.00 92.25 81 VAL A CA 1
ATOM 654 C C . VAL A 1 81 ? -2.037 6.621 -2.615 1.00 92.25 81 VAL A C 1
ATOM 656 O O . VAL A 1 81 ? -2.993 5.993 -2.156 1.00 92.25 81 VAL A O 1
ATOM 659 N N . GLU A 1 82 ? -1.939 6.842 -3.925 1.00 90.50 82 GLU A N 1
ATOM 660 C CA . GLU A 1 82 ? -2.901 6.371 -4.923 1.00 90.50 82 GLU A CA 1
ATOM 661 C C . GLU A 1 82 ? -3.028 4.842 -4.912 1.00 90.50 82 GLU A C 1
ATOM 663 O O . GLU A 1 82 ? -4.132 4.309 -5.057 1.00 90.50 82 GLU A O 1
ATOM 668 N N . SER A 1 83 ? -1.920 4.126 -4.681 1.00 89.56 83 SER A N 1
ATOM 669 C CA . SER A 1 83 ? -1.930 2.664 -4.565 1.00 89.56 83 SER A CA 1
ATOM 670 C C . SER A 1 83 ? -2.714 2.195 -3.336 1.00 89.56 83 SER A C 1
ATOM 672 O O . SER A 1 83 ? -3.449 1.207 -3.411 1.00 89.56 83 SER A O 1
ATOM 674 N N . ALA A 1 84 ? -2.647 2.949 -2.234 1.00 94.12 84 ALA A N 1
ATOM 675 C CA . ALA A 1 84 ? -3.433 2.685 -1.040 1.00 94.12 84 ALA A CA 1
ATOM 676 C C . ALA A 1 84 ? -4.925 2.926 -1.298 1.00 94.12 84 ALA A C 1
ATOM 678 O O . ALA A 1 84 ? -5.734 2.081 -0.924 1.00 94.12 84 ALA A O 1
ATOM 679 N N . TYR A 1 85 ? -5.290 4.013 -1.993 1.00 96.50 85 TYR A N 1
ATOM 680 C CA . TYR A 1 85 ? -6.681 4.337 -2.348 1.00 96.50 85 TYR A CA 1
ATOM 681 C C . TYR A 1 85 ? -7.311 3.393 -3.381 1.00 96.50 85 TYR A C 1
ATOM 683 O O . TYR A 1 85 ? -8.541 3.248 -3.403 1.00 96.50 85 TYR A O 1
ATOM 691 N N . ALA A 1 86 ? -6.514 2.706 -4.203 1.00 95.75 86 ALA A N 1
ATOM 692 C CA . ALA A 1 86 ? -7.023 1.682 -5.116 1.00 95.75 86 ALA A CA 1
ATOM 693 C C . ALA A 1 86 ? -7.767 0.559 -4.365 1.00 95.75 86 ALA A C 1
ATOM 695 O O . ALA A 1 86 ? -8.753 0.019 -4.869 1.00 95.75 86 ALA A O 1
ATOM 696 N N . ILE A 1 87 ? -7.349 0.250 -3.132 1.00 97.00 87 ILE A N 1
ATOM 697 C CA . ILE A 1 87 ? -7.940 -0.816 -2.318 1.00 97.00 87 ILE A CA 1
ATOM 698 C C . ILE A 1 87 ? -9.364 -0.487 -1.832 1.00 97.00 87 ILE A C 1
ATOM 700 O O . ILE A 1 87 ? -10.284 -1.224 -2.200 1.00 97.00 87 ILE A O 1
ATOM 704 N N . PRO A 1 88 ? -9.619 0.590 -1.058 1.00 97.62 88 PRO A N 1
ATOM 705 C CA . PRO A 1 88 ? -10.970 0.925 -0.616 1.00 97.62 88 PRO A CA 1
ATOM 706 C C . PRO A 1 88 ? -11.908 1.236 -1.789 1.00 97.62 88 PRO A C 1
ATOM 708 O O . PRO A 1 88 ? -13.093 0.910 -1.714 1.00 97.62 88 PRO A O 1
ATOM 711 N N . THR A 1 89 ? -11.389 1.782 -2.896 1.00 97.69 89 THR A N 1
ATOM 712 C CA . THR A 1 89 ? -12.170 2.010 -4.124 1.00 97.69 89 THR A CA 1
ATOM 713 C C . THR A 1 89 ? -12.720 0.698 -4.685 1.00 97.69 89 THR A C 1
ATOM 715 O O . THR A 1 89 ? -13.914 0.587 -4.974 1.00 97.69 89 THR A O 1
ATOM 718 N 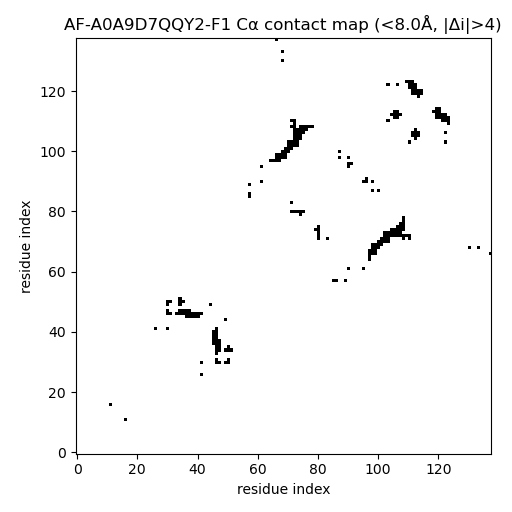N . GLU A 1 90 ? -11.876 -0.327 -4.791 1.00 97.81 90 GLU A N 1
ATOM 719 C CA . GLU A 1 90 ? -12.285 -1.631 -5.307 1.00 97.81 90 GLU A CA 1
ATOM 720 C C . GLU A 1 90 ? -13.204 -2.384 -4.328 1.00 97.81 90 GLU A C 1
ATOM 722 O O . GLU A 1 90 ? -14.180 -3.012 -4.745 1.00 97.81 90 GLU A O 1
ATOM 727 N N . PHE A 1 91 ? -12.968 -2.266 -3.016 1.00 98.38 91 PHE A N 1
ATOM 728 C CA . PHE A 1 91 ? -13.879 -2.803 -1.998 1.00 98.38 91 PHE A CA 1
ATOM 729 C C . PHE A 1 91 ? -15.275 -2.1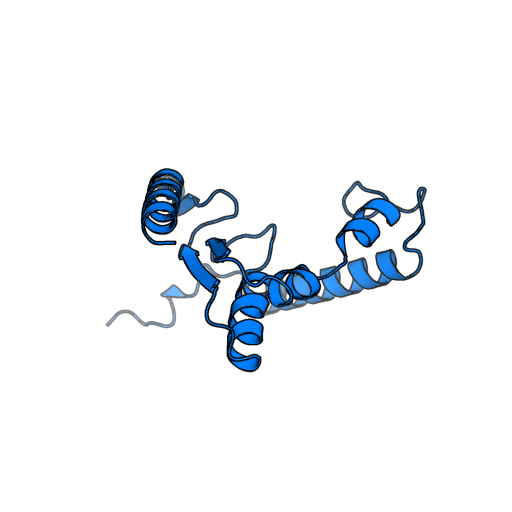78 -2.104 1.00 98.38 91 PHE A C 1
ATOM 731 O O . PHE A 1 91 ? -16.267 -2.911 -2.093 1.00 98.38 91 PHE A O 1
ATOM 738 N N . ALA A 1 92 ? -15.365 -0.857 -2.288 1.00 98.06 92 ALA A N 1
ATOM 739 C CA . ALA A 1 92 ? -16.632 -0.164 -2.498 1.00 98.06 92 ALA A CA 1
ATOM 740 C C . ALA A 1 92 ? -17.332 -0.625 -3.788 1.00 98.06 92 ALA A C 1
ATOM 742 O O . ALA A 1 92 ? -18.521 -0.955 -3.756 1.00 98.06 92 ALA A O 1
ATOM 743 N N . ARG A 1 93 ? -16.598 -0.738 -4.908 1.00 98.31 93 ARG A N 1
ATOM 744 C CA . ARG A 1 93 ? -17.124 -1.246 -6.191 1.00 98.31 93 ARG A CA 1
ATOM 745 C C . ARG A 1 93 ? -17.724 -2.648 -6.052 1.00 98.31 93 ARG A C 1
ATOM 747 O O . ARG A 1 93 ? -18.776 -2.935 -6.624 1.00 98.31 93 ARG A O 1
ATOM 754 N N . LEU A 1 94 ? -17.068 -3.509 -5.275 1.00 98.19 94 LEU A N 1
ATOM 755 C CA . LEU A 1 94 ? -17.494 -4.883 -4.997 1.00 98.19 94 LEU A CA 1
ATOM 756 C C . LEU A 1 94 ? -18.485 -5.003 -3.830 1.00 98.19 94 LEU A C 1
ATOM 758 O O . LEU A 1 94 ? -18.883 -6.117 -3.489 1.00 98.19 94 LEU A O 1
ATOM 762 N N . LYS A 1 95 ? -18.895 -3.882 -3.221 1.00 98.06 95 LYS A N 1
ATOM 763 C CA . LYS A 1 95 ? -19.785 -3.831 -2.047 1.00 98.06 95 LYS A CA 1
ATOM 764 C C . LYS A 1 95 ? -19.269 -4.665 -0.864 1.00 98.06 95 LYS A C 1
ATOM 766 O O . LYS A 1 95 ? -20.053 -5.226 -0.099 1.00 98.06 95 LYS A O 1
ATOM 771 N N . LYS A 1 96 ? -17.948 -4.772 -0.717 1.00 98.12 96 LYS A N 1
ATOM 772 C CA . LYS A 1 96 ? -17.303 -5.422 0.425 1.00 98.12 96 LYS A CA 1
ATOM 773 C C . LYS A 1 96 ? -17.226 -4.443 1.591 1.00 98.12 96 LYS A C 1
ATOM 775 O O . LYS A 1 96 ? -16.839 -3.295 1.415 1.00 98.12 96 LYS A O 1
ATOM 780 N N . VAL A 1 97 ? -17.563 -4.926 2.783 1.00 97.50 97 VAL A N 1
ATOM 781 C CA . VAL A 1 97 ? -17.656 -4.110 4.009 1.00 97.50 97 VAL A CA 1
ATOM 782 C C . VAL A 1 97 ? -16.660 -4.536 5.091 1.00 97.50 97 VAL A C 1
ATOM 784 O O . VAL A 1 97 ? -16.657 -3.982 6.180 1.00 97.50 97 VAL A O 1
ATOM 787 N N . ASN A 1 98 ? -15.807 -5.522 4.802 1.00 98.00 98 ASN A N 1
ATOM 788 C CA . ASN A 1 98 ? -14.839 -6.090 5.745 1.00 98.00 98 ASN A CA 1
ATOM 789 C C . ASN A 1 98 ? -13.475 -5.372 5.737 1.00 98.00 98 ASN A C 1
ATOM 791 O O . ASN A 1 98 ? -12.475 -5.985 6.095 1.00 98.00 98 ASN A O 1
ATOM 795 N N . LEU A 1 99 ? -13.420 -4.110 5.302 1.00 98.31 99 LEU A N 1
ATOM 796 C CA . LEU A 1 99 ? -12.208 -3.287 5.291 1.00 98.31 99 LEU A CA 1
ATOM 797 C C . LEU A 1 99 ? -12.394 -2.072 6.197 1.00 98.31 99 LEU A C 1
ATOM 799 O O . LEU A 1 99 ? -13.335 -1.300 6.033 1.00 98.31 99 LEU A O 1
ATOM 803 N N . THR A 1 100 ? -11.452 -1.878 7.110 1.00 98.25 100 THR A N 1
ATOM 804 C CA . THR A 1 100 ? -11.213 -0.620 7.813 1.00 98.25 100 THR A CA 1
ATOM 805 C C . THR A 1 100 ? -9.954 0.006 7.230 1.00 98.25 100 THR A C 1
ATOM 807 O O . THR A 1 100 ? -8.904 -0.632 7.200 1.00 98.25 100 THR A O 1
ATOM 810 N N . PHE A 1 101 ? -10.074 1.234 6.731 1.00 97.62 101 PHE A N 1
ATOM 811 C CA . PHE A 1 101 ? -9.014 1.940 6.018 1.00 97.62 101 PHE A CA 1
ATOM 812 C C . PHE A 1 101 ? -8.747 3.294 6.678 1.00 97.62 101 PHE A C 1
ATOM 814 O O . PHE A 1 101 ? -9.694 4.036 6.944 1.00 97.62 101 PHE A O 1
ATOM 821 N N . ALA A 1 102 ? -7.478 3.614 6.924 1.00 97.19 102 ALA A N 1
ATOM 822 C CA . ALA A 1 102 ? -7.048 4.867 7.535 1.00 97.19 102 ALA A CA 1
ATOM 823 C C . ALA A 1 102 ? -5.918 5.528 6.734 1.00 97.19 102 ALA A C 1
ATOM 825 O O . ALA A 1 102 ? -5.035 4.854 6.206 1.00 97.19 102 ALA A O 1
ATOM 826 N N . ILE A 1 103 ? -5.929 6.858 6.676 1.00 97.44 103 ILE A N 1
ATOM 827 C CA . ILE A 1 103 ? -4.855 7.657 6.083 1.00 97.44 103 ILE A CA 1
ATOM 828 C C . ILE A 1 103 ? -4.327 8.607 7.143 1.00 97.44 103 ILE A C 1
ATOM 830 O O . ILE A 1 103 ? -5.104 9.345 7.748 1.00 97.44 103 ILE A O 1
ATOM 834 N N . TYR A 1 104 ? -3.012 8.594 7.330 1.00 96.88 104 TYR A N 1
ATOM 835 C CA . TYR A 1 104 ? -2.304 9.520 8.198 1.00 96.88 104 TYR A CA 1
ATOM 836 C C . TYR A 1 104 ? -1.859 10.728 7.363 1.00 96.88 104 TYR A C 1
ATOM 838 O O . TYR A 1 104 ? -1.015 10.579 6.471 1.00 96.88 104 TYR A O 1
ATOM 846 N N . PRO A 1 105 ? -2.485 11.906 7.552 1.00 94.38 105 PRO A N 1
ATOM 847 C CA . PRO A 1 105 ? -2.196 13.083 6.746 1.00 94.38 105 PRO A CA 1
ATOM 848 C C . PRO A 1 105 ? -0.767 13.558 6.993 1.00 94.38 105 PRO A C 1
ATOM 850 O O . PRO A 1 105 ? -0.252 13.450 8.099 1.00 94.38 105 PRO A O 1
ATOM 853 N N . ASN A 1 106 ? -0.133 14.096 5.953 1.00 94.25 106 ASN A N 1
ATOM 854 C CA . ASN A 1 106 ? 1.230 14.631 5.990 1.00 94.25 106 ASN A CA 1
ATOM 855 C C . ASN A 1 106 ? 2.330 13.653 6.451 1.00 94.25 106 ASN A C 1
ATOM 857 O O . ASN A 1 106 ? 3.484 14.063 6.567 1.00 94.25 106 ASN A O 1
ATOM 861 N N . SER A 1 107 ? 1.997 12.386 6.708 1.00 96.00 107 SER A N 1
ATOM 862 C CA . SER A 1 107 ? 2.934 11.405 7.239 1.00 96.00 107 SER A CA 1
ATOM 863 C C . SER A 1 107 ? 3.635 10.625 6.135 1.00 96.00 107 SER A C 1
ATOM 865 O O . SER A 1 107 ? 3.017 10.282 5.123 1.00 96.00 107 SER A O 1
ATOM 867 N N . ASP A 1 108 ? 4.911 10.330 6.351 1.00 95.69 108 ASP A N 1
ATOM 868 C CA . ASP A 1 108 ? 5.736 9.517 5.461 1.00 95.69 108 ASP A CA 1
ATOM 869 C C . ASP A 1 108 ? 5.546 7.999 5.682 1.00 95.69 108 ASP A C 1
ATOM 871 O O . ASP A 1 108 ? 4.622 7.548 6.367 1.00 95.69 108 ASP A O 1
ATOM 875 N N . HIS A 1 109 ? 6.449 7.200 5.103 1.00 95.06 109 HIS A N 1
ATOM 876 C CA . HIS A 1 109 ? 6.469 5.739 5.219 1.00 95.06 109 HIS A CA 1
ATOM 877 C C . HIS A 1 109 ? 6.567 5.230 6.670 1.00 95.06 109 HIS A C 1
ATOM 879 O O . HIS A 1 109 ? 6.107 4.132 6.982 1.00 95.06 109 HIS A O 1
ATOM 885 N N . LEU A 1 110 ? 7.166 6.019 7.567 1.00 95.06 110 LEU A N 1
ATOM 886 C C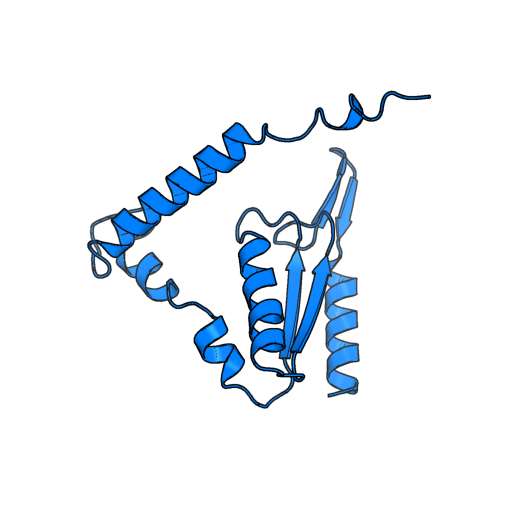A . LEU A 1 110 ? 7.340 5.691 8.982 1.00 95.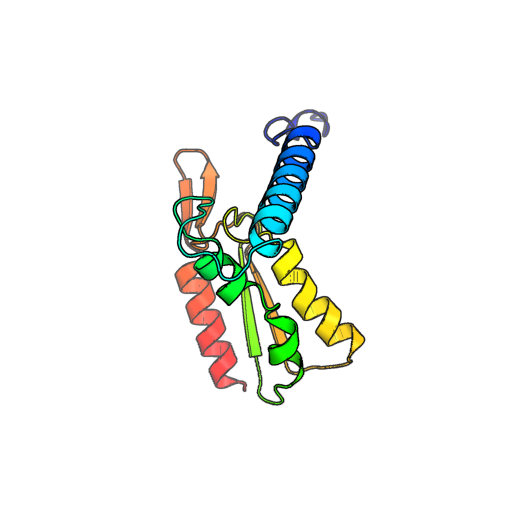06 110 LEU A CA 1
ATOM 887 C C . LEU A 1 110 ? 6.206 6.246 9.854 1.00 95.06 110 LEU A C 1
ATOM 889 O O . LEU A 1 110 ? 6.263 6.133 11.078 1.00 95.06 110 LEU A O 1
ATOM 893 N N . LEU A 1 111 ? 5.167 6.817 9.234 1.00 96.44 111 LEU A N 1
ATOM 894 C CA . LEU A 1 111 ? 4.107 7.567 9.901 1.00 96.44 111 LEU A CA 1
ATOM 895 C C . LEU A 1 111 ? 4.636 8.783 10.677 1.00 96.44 111 LEU A C 1
ATOM 897 O O . LEU A 1 111 ? 4.109 9.127 11.739 1.00 96.44 111 LEU A O 1
ATOM 901 N N . ILE A 1 112 ? 5.674 9.432 10.146 1.00 96.62 112 ILE A N 1
ATOM 902 C CA . ILE A 1 112 ? 6.215 10.674 10.689 1.00 96.62 112 ILE A CA 1
ATOM 903 C C . ILE A 1 112 ? 5.637 11.844 9.895 1.00 96.62 112 ILE A C 1
ATOM 905 O O . ILE A 1 112 ? 5.861 11.965 8.691 1.00 96.62 112 ILE A O 1
ATOM 909 N N . GLU A 1 113 ? 4.887 12.716 10.567 1.00 95.31 113 GLU A N 1
ATOM 910 C CA . GLU A 1 113 ? 4.466 14.008 10.027 1.00 95.31 113 GLU A CA 1
ATOM 911 C C . GLU A 1 113 ? 5.562 15.050 10.290 1.00 95.31 113 GLU A C 1
ATOM 913 O O . GLU A 1 113 ? 5.849 15.403 11.438 1.00 95.31 113 GLU A O 1
ATOM 918 N N . ARG A 1 114 ? 6.166 15.575 9.219 1.00 92.25 114 ARG A N 1
ATOM 919 C CA . ARG A 1 114 ? 7.120 16.689 9.302 1.00 92.25 114 ARG A CA 1
ATOM 920 C C . ARG A 1 114 ? 6.377 18.014 9.228 1.00 92.25 114 ARG A C 1
ATOM 922 O O . ARG A 1 114 ? 5.789 18.344 8.201 1.00 92.25 114 ARG A O 1
ATOM 929 N N . ILE A 1 115 ? 6.426 18.780 10.314 1.00 90.88 115 ILE A N 1
ATOM 930 C CA . ILE A 1 115 ? 5.798 20.104 10.396 1.00 90.88 115 ILE A CA 1
ATOM 931 C C . ILE A 1 115 ? 6.749 21.176 9.851 1.00 90.88 115 ILE A C 1
ATOM 933 O O . ILE A 1 115 ? 6.334 22.052 9.095 1.00 90.88 115 ILE A O 1
ATOM 937 N N . ASP A 1 116 ? 8.023 21.091 10.239 1.00 89.00 116 ASP A N 1
ATOM 938 C CA . ASP A 1 116 ? 9.136 21.916 9.765 1.00 89.00 116 ASP A CA 1
ATOM 939 C C . ASP A 1 116 ? 10.474 21.179 9.988 1.00 89.00 116 ASP A C 1
ATOM 941 O O . ASP A 1 116 ? 10.493 20.082 10.546 1.00 89.00 116 ASP A O 1
ATOM 945 N N . ASP A 1 117 ? 11.601 21.783 9.589 1.00 83.88 117 ASP A N 1
ATOM 946 C CA . ASP A 1 117 ? 12.950 21.187 9.670 1.00 83.88 117 ASP A CA 1
ATOM 947 C C . ASP A 1 117 ? 13.385 20.743 11.081 1.00 83.88 117 ASP A C 1
ATOM 949 O O . ASP A 1 117 ? 14.407 20.072 11.233 1.00 83.88 117 ASP A O 1
ATOM 953 N N . LYS A 1 118 ? 12.680 21.163 12.137 1.00 87.94 118 LYS A N 1
ATOM 954 C CA . LYS A 1 118 ? 13.036 20.883 13.535 1.00 87.94 118 LYS A CA 1
ATOM 955 C C . LYS A 1 118 ? 11.941 20.155 14.299 1.00 87.94 118 LYS A C 1
ATOM 957 O O . LYS A 1 118 ? 12.153 19.839 15.473 1.00 87.94 118 LYS A O 1
ATOM 962 N N . LYS A 1 119 ? 10.780 19.927 13.686 1.00 93.31 119 LYS A N 1
ATOM 963 C CA . LYS A 1 119 ? 9.614 19.384 14.371 1.00 93.31 119 LYS A CA 1
ATOM 964 C C . LYS A 1 119 ? 8.951 18.279 13.567 1.00 93.31 119 LYS A C 1
ATOM 966 O O . LYS A 1 119 ? 8.400 18.502 12.489 1.00 93.31 119 LYS A O 1
ATOM 971 N N . GLU A 1 120 ? 8.903 17.118 14.201 1.00 95.56 120 GLU A N 1
ATOM 972 C CA . GLU A 1 120 ? 8.251 15.918 13.703 1.00 95.56 120 GLU A CA 1
ATOM 973 C C . GLU A 1 120 ? 7.209 15.429 14.719 1.00 95.56 120 GLU A C 1
ATOM 975 O O . GLU A 1 120 ? 7.352 15.637 15.930 1.00 95.56 120 GLU A O 1
ATOM 980 N N . ILE A 1 121 ? 6.136 14.820 14.221 1.00 96.06 121 ILE A N 1
ATOM 981 C CA . ILE A 1 121 ? 5.113 14.137 15.014 1.00 96.06 121 ILE A CA 1
ATOM 982 C C . ILE A 1 121 ? 5.091 12.674 14.573 1.00 96.06 121 ILE A C 1
ATOM 984 O O . ILE A 1 121 ? 4.864 12.373 13.405 1.00 96.06 121 ILE A O 1
ATOM 988 N N . GLU A 1 122 ? 5.324 11.758 15.510 1.00 96.44 122 GLU A N 1
ATOM 989 C CA . GLU A 1 122 ? 5.257 10.318 15.256 1.00 96.44 122 GLU A CA 1
ATOM 990 C C . GLU A 1 122 ? 3.841 9.791 15.521 1.00 96.44 122 GLU A C 1
ATOM 992 O O . GLU A 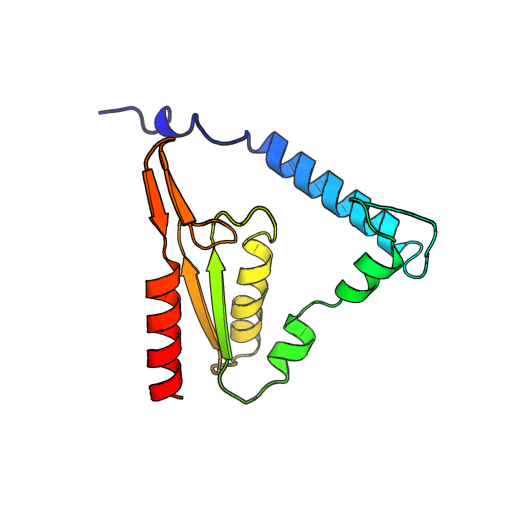1 122 ? 3.358 9.814 16.658 1.00 96.44 122 GLU A O 1
ATOM 997 N N . HIS A 1 123 ? 3.188 9.239 14.498 1.00 97.19 123 HIS A N 1
ATOM 998 C CA . HIS A 1 123 ? 1.844 8.662 14.622 1.00 97.19 123 HIS A CA 1
ATOM 999 C C . HIS A 1 123 ? 1.844 7.155 14.901 1.00 97.19 123 HIS A C 1
ATOM 1001 O O . HIS A 1 123 ? 0.782 6.539 15.011 1.00 97.19 123 HIS A O 1
ATOM 1007 N N . TRP A 1 124 ? 3.013 6.529 15.066 1.00 95.25 124 TRP A N 1
ATOM 1008 C CA . TRP A 1 124 ? 3.112 5.082 15.275 1.00 95.25 124 TRP A CA 1
ATOM 1009 C C . TRP A 1 124 ? 2.299 4.594 16.484 1.00 95.25 124 TRP A C 1
ATOM 1011 O O . TRP A 1 124 ? 1.524 3.644 16.378 1.00 95.25 124 TRP A O 1
ATOM 1021 N N . ASN A 1 125 ? 2.411 5.276 17.628 1.00 96.38 125 ASN A N 1
ATOM 1022 C CA . ASN A 1 125 ? 1.681 4.906 18.847 1.00 96.38 125 ASN A CA 1
ATOM 1023 C C . ASN A 1 125 ? 0.160 5.057 18.688 1.00 96.38 125 ASN A C 1
ATOM 1025 O O . ASN A 1 125 ? -0.609 4.246 19.215 1.00 96.38 125 ASN A O 1
ATOM 1029 N N . GLU A 1 126 ? -0.274 6.077 17.949 1.00 96.75 126 GLU A N 1
ATOM 1030 C CA . GLU A 1 126 ? -1.678 6.308 17.614 1.00 96.75 126 GLU A CA 1
ATOM 1031 C C . GLU A 1 126 ? -2.213 5.187 16.712 1.00 96.75 126 GLU A C 1
ATOM 1033 O O . GLU A 1 126 ? -3.271 4.613 16.988 1.00 96.75 126 GLU A O 1
ATOM 1038 N N . MET A 1 127 ? -1.455 4.823 15.676 1.00 97.25 127 MET A N 1
ATOM 1039 C CA . MET A 1 127 ? -1.789 3.733 14.761 1.00 97.25 127 MET A CA 1
ATOM 1040 C C . MET A 1 127 ? -1.870 2.391 15.480 1.00 97.25 127 MET A C 1
ATOM 1042 O O . MET A 1 127 ? -2.882 1.698 15.367 1.00 97.25 127 MET A O 1
ATOM 1046 N N . VAL A 1 128 ? -0.870 2.048 16.295 1.00 97.44 128 VAL A N 1
ATOM 1047 C CA . VAL A 1 128 ? -0.863 0.797 17.065 1.00 97.44 128 VAL A CA 1
ATOM 1048 C C . VAL A 1 128 ? -2.054 0.738 18.024 1.00 97.44 128 VAL A C 1
ATOM 1050 O O . VAL A 1 128 ? -2.733 -0.287 18.114 1.00 97.44 128 VAL A O 1
ATOM 1053 N N . SER A 1 129 ? -2.367 1.844 18.703 1.00 97.75 129 SER A N 1
ATOM 1054 C CA . SER A 1 129 ? -3.545 1.928 19.575 1.00 97.75 129 SER A CA 1
ATOM 1055 C C . SER A 1 129 ? -4.849 1.740 18.792 1.00 97.75 129 SER A C 1
ATOM 1057 O O . SER A 1 129 ? -5.743 1.016 19.239 1.00 97.75 129 SER A O 1
ATOM 1059 N N . SER A 1 130 ? -4.947 2.342 17.605 1.00 97.12 130 SER A N 1
ATOM 1060 C CA . SER A 1 130 ? -6.094 2.197 16.701 1.00 97.12 130 SER A CA 1
ATOM 1061 C C . SER A 1 130 ? -6.267 0.751 16.239 1.00 97.12 130 SER A C 1
ATOM 1063 O O . SER A 1 130 ? -7.377 0.221 16.297 1.00 97.12 130 SER A O 1
ATOM 1065 N N . PHE A 1 131 ? -5.172 0.077 15.882 1.00 98.06 131 PHE A N 1
ATOM 1066 C CA . PHE A 1 131 ? -5.173 -1.340 15.531 1.00 98.06 131 PHE A CA 1
ATOM 1067 C C . PHE A 1 131 ? -5.659 -2.218 16.692 1.00 98.06 131 PHE A C 1
ATOM 1069 O O . PHE A 1 131 ? -6.564 -3.030 16.510 1.00 98.06 131 PHE A O 1
ATOM 1076 N N . PHE A 1 132 ? -5.143 -2.034 17.912 1.00 98.25 132 PHE A N 1
ATOM 1077 C CA . PHE A 1 132 ? -5.591 -2.830 19.063 1.00 98.25 132 PHE A CA 1
ATOM 1078 C C . PHE A 1 132 ? -7.058 -2.594 19.425 1.00 98.25 132 PHE A C 1
ATOM 1080 O O . PHE A 1 132 ? -7.741 -3.520 19.862 1.00 98.25 132 PHE A O 1
ATOM 1087 N N . ASN A 1 133 ? -7.562 -1.374 19.254 1.00 97.88 133 ASN A N 1
ATOM 1088 C CA . ASN A 1 133 ? -8.984 -1.103 19.432 1.00 97.88 133 ASN A CA 1
ATOM 1089 C C . ASN A 1 133 ? -9.822 -1.774 18.342 1.00 97.88 133 ASN A C 1
ATOM 1091 O O . ASN A 1 133 ? -10.857 -2.356 18.654 1.00 97.88 133 ASN A O 1
ATOM 1095 N N . TRP A 1 134 ? -9.354 -1.763 17.095 1.00 98.31 134 TRP A N 1
ATOM 1096 C CA . TRP A 1 134 ? -10.001 -2.472 15.997 1.00 98.31 134 TRP A CA 1
ATOM 1097 C C . TRP A 1 134 ? -10.072 -3.988 16.242 1.00 98.31 134 TRP A C 1
ATOM 1099 O O . TRP A 1 134 ? -11.138 -4.572 16.056 1.00 98.31 134 TRP A O 1
ATOM 1109 N N . VAL A 1 135 ? -8.995 -4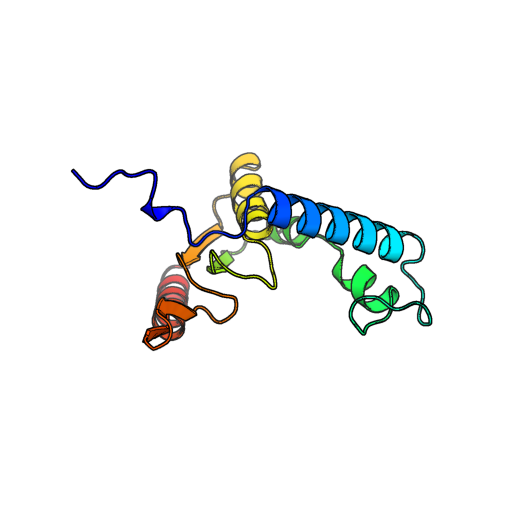.600 16.754 1.00 97.94 135 VAL A N 1
ATOM 1110 C CA . VAL A 1 135 ? -8.951 -6.030 17.131 1.00 97.94 135 VAL A CA 1
ATOM 1111 C C . VAL A 1 135 ? -9.971 -6.376 18.220 1.00 97.94 135 VAL A C 1
ATOM 1113 O O . VAL A 1 135 ? -10.502 -7.475 18.236 1.00 97.94 135 VAL A O 1
ATOM 1116 N N . LYS A 1 136 ? -10.286 -5.462 19.144 1.00 97.50 136 LYS A N 1
ATOM 1117 C CA . LYS A 1 136 ? -11.310 -5.720 20.177 1.00 97.50 136 LYS A CA 1
ATOM 1118 C C . LYS A 1 136 ? -12.737 -5.748 19.620 1.00 97.50 136 LYS A C 1
ATOM 1120 O O . LYS A 1 136 ? -13.636 -6.218 20.312 1.00 97.50 136 LYS A O 1
ATOM 1125 N N . LEU A 1 137 ? -12.956 -5.189 18.430 1.00 94.88 137 LEU A N 1
ATOM 1126 C CA . LEU A 1 137 ? -14.276 -5.005 17.821 1.00 94.88 137 LEU A CA 1
ATOM 1127 C C . LEU A 1 137 ? -14.579 -6.002 16.692 1.00 94.88 137 LEU A C 1
ATOM 1129 O O . LEU A 1 137 ? -15.713 -6.024 16.216 1.00 94.88 137 LEU A O 1
ATOM 1133 N N . ASN A 1 138 ? -13.591 -6.785 16.248 1.00 94.06 138 ASN A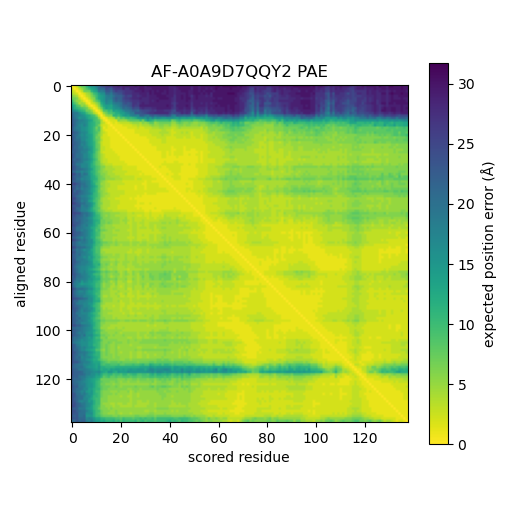 N 1
ATOM 1134 C CA . ASN A 1 138 ? -13.650 -7.650 15.064 1.00 94.06 138 ASN A CA 1
ATOM 1135 C C . ASN A 1 138 ? -13.095 -9.041 15.367 1.00 94.06 138 ASN A C 1
ATOM 1137 O O . ASN A 1 138 ? -13.628 -10.009 14.781 1.00 94.06 138 ASN A O 1
#

Radius of gyration: 18.68 Å; Cα contacts (8 Å, |Δi|>4): 133; chains: 1; bounding box: 41×52×41 Å